Protein AF-A0A387HQ61-F1 (afdb_monomer_lite)

Organism: NCBI:txid1077946

Structure (mmCIF, N/CA/C/O backbone):
data_AF-A0A387HQ61-F1
#
_entry.id   AF-A0A387HQ61-F1
#
loop_
_atom_site.group_PDB
_atom_site.id
_atom_site.type_symbol
_atom_site.label_atom_id
_atom_site.label_alt_id
_atom_site.label_comp_id
_atom_site.label_asym_id
_atom_site.label_entity_id
_atom_site.label_seq_id
_atom_site.pdbx_PDB_ins_code
_atom_site.Cartn_x
_atom_site.Cartn_y
_atom_site.Cartn_z
_atom_site.occupancy
_atom_site.B_iso_or_equiv
_atom_site.auth_seq_id
_atom_site.auth_comp_id
_atom_site.auth_asym_id
_atom_site.auth_atom_id
_atom_site.pdbx_PDB_model_num
ATOM 1 N N . MET A 1 1 ? 8.605 2.965 12.648 1.00 46.12 1 MET A N 1
ATOM 2 C CA . MET A 1 1 ? 8.225 2.383 11.341 1.00 46.12 1 MET A CA 1
ATOM 3 C C . MET A 1 1 ? 8.244 0.856 11.440 1.00 46.12 1 MET A C 1
ATOM 5 O O . MET A 1 1 ? 9.023 0.212 10.754 1.00 46.12 1 MET A O 1
ATOM 9 N N . THR A 1 2 ? 7.443 0.268 12.336 1.00 44.91 2 THR A N 1
ATOM 10 C CA . THR A 1 2 ? 7.586 -1.160 12.714 1.00 44.91 2 THR A CA 1
ATOM 11 C C . THR A 1 2 ? 6.270 -1.938 12.632 1.00 44.91 2 THR A C 1
ATOM 13 O O . THR A 1 2 ? 6.277 -3.160 12.716 1.00 44.91 2 THR A O 1
ATOM 16 N N . GLU A 1 3 ? 5.132 -1.269 12.440 1.00 58.31 3 GLU A N 1
ATOM 17 C CA . GLU A 1 3 ? 3.826 -1.937 12.497 1.00 58.31 3 GLU A CA 1
ATOM 18 C C . GLU A 1 3 ? 3.470 -2.632 11.181 1.00 58.31 3 GLU A C 1
ATOM 20 O O . GLU A 1 3 ? 3.136 -3.814 11.193 1.00 58.31 3 GLU A O 1
ATOM 25 N N . VAL A 1 4 ? 3.648 -1.972 10.034 1.00 55.50 4 VAL A N 1
ATOM 26 C CA . VAL A 1 4 ? 3.256 -2.544 8.734 1.00 55.50 4 VAL A CA 1
ATOM 27 C C . VAL A 1 4 ? 4.056 -3.799 8.385 1.00 55.50 4 VAL A C 1
ATOM 29 O O . VAL A 1 4 ? 3.461 -4.814 8.043 1.00 55.50 4 VAL A O 1
ATOM 32 N N . SER A 1 5 ? 5.381 -3.809 8.559 1.00 54.78 5 SER A N 1
ATOM 33 C CA . SER A 1 5 ? 6.192 -5.001 8.259 1.00 54.78 5 SER A CA 1
ATOM 34 C C . SER A 1 5 ? 5.861 -6.205 9.148 1.00 54.78 5 SER A C 1
ATOM 36 O O . SER A 1 5 ? 5.942 -7.336 8.675 1.00 54.78 5 SER A O 1
ATOM 38 N N . ASN A 1 6 ? 5.469 -5.988 10.410 1.00 57.47 6 ASN A N 1
ATOM 39 C CA . ASN A 1 6 ? 5.052 -7.073 11.305 1.00 57.47 6 ASN A CA 1
ATOM 40 C C . ASN A 1 6 ? 3.642 -7.586 10.980 1.00 57.47 6 ASN A C 1
ATOM 42 O O . ASN A 1 6 ? 3.410 -8.791 11.047 1.00 57.47 6 ASN A O 1
ATOM 46 N N . VAL A 1 7 ? 2.714 -6.700 10.600 1.00 60.69 7 VAL A N 1
ATOM 47 C CA . VAL A 1 7 ? 1.347 -7.075 10.194 1.00 60.69 7 VAL A CA 1
ATOM 48 C C . VAL A 1 7 ? 1.357 -7.812 8.850 1.00 60.69 7 VAL A C 1
ATOM 50 O O . VAL A 1 7 ? 0.695 -8.842 8.711 1.00 60.69 7 VAL A O 1
ATOM 53 N N . LEU A 1 8 ? 2.171 -7.349 7.895 1.00 62.03 8 LEU A N 1
ATOM 54 C CA . LEU A 1 8 ? 2.351 -7.987 6.588 1.0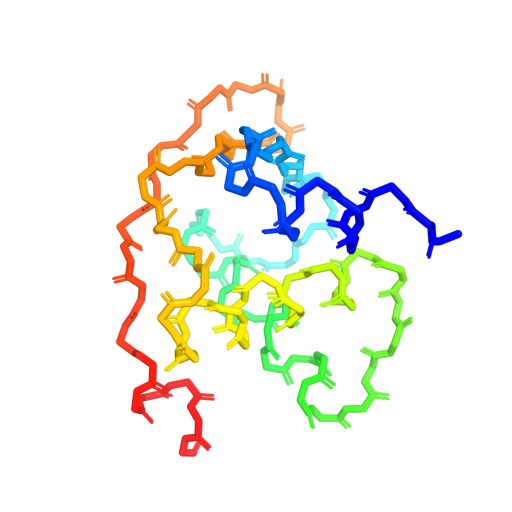0 62.03 8 LEU A CA 1
ATOM 55 C C . LEU A 1 8 ? 2.901 -9.412 6.716 1.00 62.03 8 LEU A C 1
ATOM 57 O O . LEU A 1 8 ? 2.455 -10.310 6.010 1.00 62.03 8 LEU A O 1
ATOM 61 N N . ARG A 1 9 ? 3.819 -9.649 7.662 1.00 58.62 9 ARG A N 1
ATOM 62 C CA . ARG A 1 9 ? 4.430 -10.969 7.885 1.00 58.62 9 ARG A CA 1
ATOM 63 C C . ARG A 1 9 ? 3.452 -12.044 8.364 1.00 58.62 9 ARG A C 1
ATOM 65 O O . ARG A 1 9 ? 3.781 -13.221 8.285 1.00 58.62 9 ARG A O 1
ATOM 72 N N . ASN A 1 10 ? 2.292 -11.646 8.883 1.00 62.06 10 ASN A N 1
ATOM 73 C CA . ASN A 1 10 ? 1.309 -12.550 9.479 1.00 62.06 10 ASN A CA 1
ATOM 74 C C . ASN A 1 10 ? 0.001 -12.619 8.671 1.00 62.06 10 ASN A C 1
ATOM 76 O O . ASN A 1 10 ? -1.024 -13.041 9.203 1.00 62.06 10 ASN A O 1
ATOM 80 N N . ASN A 1 11 ? 0.016 -12.141 7.417 1.00 63.50 11 ASN A N 1
ATOM 81 C CA . ASN A 1 11 ? -1.177 -11.963 6.579 1.00 63.50 11 ASN A CA 1
ATOM 82 C C . ASN A 1 11 ? -2.308 -11.203 7.311 1.00 63.50 11 ASN A C 1
ATOM 84 O O . ASN A 1 11 ? -3.495 -11.486 7.145 1.00 63.50 11 ASN A O 1
ATOM 88 N N . GLY A 1 12 ? -1.933 -10.274 8.197 1.00 69.94 12 GLY A N 1
ATOM 89 C CA . GLY A 1 12 ? -2.876 -9.493 8.987 1.00 69.94 12 GLY A CA 1
ATOM 90 C C . GLY A 1 12 ? -3.568 -8.432 8.136 1.00 69.94 12 GLY A C 1
ATOM 91 O O . GLY A 1 12 ? -3.033 -7.978 7.132 1.00 69.94 12 GLY A O 1
ATOM 92 N N . LYS A 1 13 ? -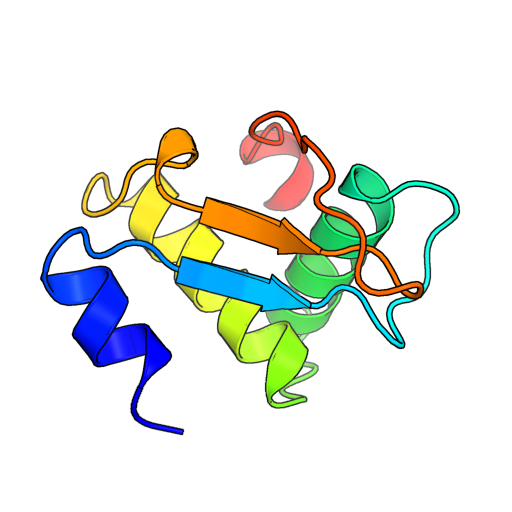4.764 -8.000 8.540 1.00 77.12 13 LYS A N 1
ATOM 93 C CA . LYS A 1 13 ? -5.470 -6.925 7.831 1.00 77.12 13 LYS A CA 1
ATOM 94 C C . LYS A 1 13 ? -4.696 -5.613 7.961 1.00 77.12 13 LYS A C 1
ATOM 96 O O . LYS A 1 13 ? -4.413 -5.183 9.078 1.00 77.12 13 LYS A O 1
ATOM 101 N N . VAL A 1 14 ? -4.387 -4.974 6.835 1.00 79.88 14 VAL A N 1
ATOM 102 C CA . VAL A 1 14 ? -3.682 -3.683 6.799 1.00 79.88 14 VAL A CA 1
ATOM 103 C C . VAL A 1 14 ? -4.682 -2.579 6.478 1.00 79.88 14 VAL A C 1
ATOM 105 O O . VAL A 1 14 ? -5.419 -2.672 5.501 1.00 79.88 14 VAL A O 1
ATOM 108 N N . ALA A 1 15 ? -4.702 -1.528 7.294 1.00 82.38 15 ALA A N 1
ATOM 109 C CA . ALA A 1 15 ? -5.490 -0.327 7.049 1.00 82.38 15 ALA A CA 1
ATOM 110 C C . ALA A 1 15 ? -4.591 0.768 6.463 1.00 82.38 15 ALA A C 1
ATOM 112 O O . ALA A 1 15 ? -3.611 1.166 7.090 1.00 82.38 15 ALA A O 1
ATOM 113 N N . VAL A 1 16 ? -4.936 1.268 5.279 1.00 81.69 16 VAL A N 1
ATOM 114 C CA . VAL A 1 16 ? -4.188 2.314 4.576 1.00 81.69 16 VAL A CA 1
ATOM 115 C C . VAL A 1 16 ? -5.050 3.556 4.440 1.00 81.69 16 VAL A C 1
ATOM 117 O O . VAL A 1 16 ? -6.106 3.507 3.818 1.00 81.69 16 VAL A O 1
ATOM 120 N N . SER A 1 17 ? -4.586 4.689 4.958 1.00 83.44 17 SER A N 1
ATOM 121 C CA . SER A 1 17 ? -5.229 5.980 4.709 1.00 83.44 17 SER A CA 1
ATOM 122 C C . SER A 1 17 ? -4.598 6.666 3.507 1.00 83.44 17 SER A C 1
ATOM 124 O O . SER A 1 17 ? -3.409 6.959 3.520 1.00 83.44 17 SER A O 1
ATOM 126 N N . LEU A 1 18 ? -5.408 6.979 2.498 1.00 80.31 18 LEU A N 1
ATOM 127 C CA . LEU A 1 18 ? -5.014 7.747 1.318 1.00 80.31 18 LEU A CA 1
ATOM 128 C C . LEU A 1 18 ? -5.083 9.267 1.542 1.00 80.31 18 LEU A C 1
ATOM 130 O O . LEU A 1 18 ? -5.074 10.071 0.606 1.00 80.31 18 LEU A O 1
ATOM 134 N N . LYS A 1 19 ? -5.170 9.704 2.796 1.00 79.50 19 LYS A N 1
ATOM 135 C CA . LYS A 1 19 ? -5.185 11.124 3.123 1.00 79.50 19 LYS A CA 1
ATOM 136 C C . LYS A 1 19 ? -3.824 11.757 2.814 1.00 79.50 19 LYS A C 1
ATOM 138 O O . LYS A 1 19 ? -2.824 11.398 3.421 1.00 79.50 19 LYS A O 1
ATOM 143 N N . GLY A 1 20 ? -3.819 12.752 1.926 1.00 74.06 20 GLY A N 1
ATOM 144 C CA . GLY A 1 20 ? -2.613 13.502 1.556 1.00 74.06 20 GLY A CA 1
ATOM 145 C C . GLY A 1 20 ? -1.859 12.946 0.346 1.00 74.06 20 GLY A C 1
ATOM 146 O O . GLY A 1 20 ? -0.784 13.452 0.042 1.00 74.06 20 GLY A O 1
ATOM 147 N N . PHE A 1 21 ? -2.410 11.947 -0.349 1.00 77.12 21 PHE A N 1
ATOM 148 C CA . PHE A 1 21 ? -1.863 11.477 -1.620 1.00 77.12 21 PHE A CA 1
ATOM 149 C C . PHE A 1 21 ? -2.390 12.286 -2.804 1.00 77.12 21 PHE A C 1
ATOM 151 O O . PHE A 1 21 ? -3.568 12.647 -2.857 1.00 77.12 21 PHE A O 1
ATOM 158 N N . ASP A 1 22 ? -1.502 12.530 -3.764 1.00 75.00 22 ASP A N 1
ATOM 159 C CA . ASP A 1 22 ? -1.843 13.087 -5.070 1.00 75.00 22 ASP A CA 1
ATOM 160 C C . ASP A 1 22 ? -2.542 12.026 -5.930 1.00 75.00 22 ASP A C 1
ATOM 162 O O . ASP A 1 22 ? -2.100 10.878 -5.958 1.00 75.00 22 ASP A O 1
ATOM 166 N N . GLY A 1 23 ? -3.611 12.409 -6.633 1.00 74.88 23 GLY A N 1
ATOM 167 C CA . GLY A 1 23 ? -4.350 11.558 -7.576 1.00 74.88 23 GLY A CA 1
ATOM 168 C C . GLY A 1 23 ? -5.862 11.797 -7.527 1.00 74.88 23 GLY A C 1
ATOM 169 O O . GLY A 1 23 ? -6.419 12.092 -6.463 1.00 74.88 23 GLY A O 1
ATOM 170 N N . GLU A 1 24 ? -6.535 11.670 -8.671 1.00 79.38 24 GLU A N 1
ATOM 171 C CA . GLU A 1 24 ? -7.989 11.871 -8.786 1.00 79.38 24 GLU A CA 1
ATOM 172 C C . GLU A 1 24 ? -8.786 10.689 -8.225 1.00 79.38 24 GLU A C 1
ATOM 174 O O . GLU A 1 24 ? -9.853 10.871 -7.634 1.00 79.38 24 GLU A O 1
ATOM 179 N N . THR A 1 25 ? -8.247 9.475 -8.352 1.00 83.88 25 THR A N 1
ATOM 180 C CA . THR A 1 25 ? -8.873 8.243 -7.858 1.00 83.88 25 THR A CA 1
ATOM 181 C C . THR A 1 25 ? -8.021 7.570 -6.788 1.00 83.88 25 THR A C 1
ATOM 183 O O . THR A 1 25 ? -6.805 7.739 -6.741 1.00 83.88 25 THR A O 1
ATOM 186 N N . ALA A 1 26 ? -8.649 6.761 -5.931 1.00 83.44 26 ALA A N 1
ATOM 187 C CA . ALA A 1 26 ? -7.941 6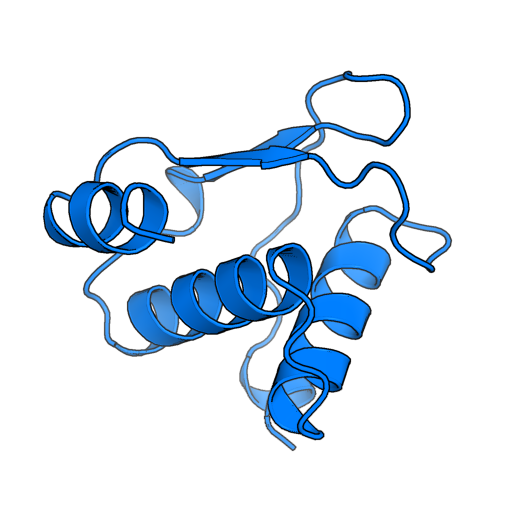.004 -4.897 1.00 83.44 26 ALA A CA 1
ATOM 188 C C . ALA A 1 26 ? -6.871 5.061 -5.489 1.00 83.44 26 ALA A C 1
ATOM 190 O O . ALA A 1 26 ? -5.765 4.960 -4.961 1.00 83.44 26 ALA A O 1
ATOM 191 N N . ALA A 1 27 ? -7.180 4.422 -6.621 1.00 83.19 27 ALA A N 1
ATOM 192 C CA . ALA A 1 27 ? -6.238 3.572 -7.347 1.00 83.19 27 ALA A CA 1
ATOM 193 C C . ALA A 1 27 ? -5.036 4.364 -7.879 1.00 83.19 27 ALA A C 1
ATOM 195 O O . ALA A 1 27 ? -3.895 3.924 -7.750 1.00 83.19 27 ALA A O 1
ATOM 196 N N . GLU A 1 28 ? -5.281 5.552 -8.431 1.00 84.38 28 GLU A N 1
ATOM 197 C CA . GLU A 1 28 ? -4.220 6.431 -8.917 1.00 84.38 28 GLU A CA 1
ATOM 198 C C . GLU A 1 28 ? -3.351 6.964 -7.774 1.00 84.38 28 GLU A C 1
ATOM 200 O O . GLU A 1 28 ? -2.129 6.968 -7.892 1.00 84.38 28 GLU A O 1
ATOM 205 N N . GLN A 1 29 ? -3.958 7.310 -6.636 1.00 85.62 29 GLN A N 1
ATOM 206 C CA . GLN A 1 29 ? -3.241 7.706 -5.421 1.00 85.62 29 GLN A CA 1
ATOM 207 C C . GLN A 1 29 ? -2.277 6.612 -4.957 1.00 85.62 29 GLN A C 1
ATOM 209 O O . GLN A 1 29 ? -1.107 6.891 -4.687 1.00 85.62 29 GLN A O 1
ATOM 214 N N . TYR A 1 30 ? -2.738 5.358 -4.923 1.00 84.38 30 TYR A N 1
ATOM 215 C CA . TYR A 1 30 ? -1.880 4.218 -4.610 1.00 84.38 30 TYR A CA 1
ATOM 216 C C . TYR A 1 30 ? -0.764 4.036 -5.650 1.00 84.38 30 TYR A C 1
ATOM 218 O O . TYR A 1 30 ? 0.406 3.902 -5.289 1.00 84.38 30 TYR A O 1
ATOM 226 N N . ALA A 1 31 ? -1.099 4.065 -6.942 1.00 85.38 31 ALA A N 1
ATOM 227 C CA . ALA A 1 31 ? -0.135 3.893 -8.025 1.00 85.38 31 ALA A CA 1
ATOM 228 C C . ALA A 1 31 ? 0.964 4.968 -8.001 1.00 85.38 31 ALA A C 1
ATOM 230 O O . ALA A 1 31 ? 2.147 4.650 -8.132 1.00 85.38 31 ALA A O 1
ATOM 231 N N . LEU A 1 32 ? 0.593 6.234 -7.793 1.00 85.44 32 LEU A N 1
ATOM 232 C CA . LEU A 1 32 ? 1.526 7.352 -7.677 1.00 85.44 32 LEU A CA 1
ATOM 233 C C . LEU A 1 32 ? 2.401 7.220 -6.430 1.00 85.44 32 LEU A C 1
ATOM 235 O O . LEU A 1 32 ? 3.608 7.431 -6.518 1.00 85.44 32 LEU A O 1
ATOM 239 N N . ALA A 1 33 ? 1.830 6.823 -5.291 1.00 83.75 33 ALA A N 1
ATOM 240 C CA . ALA A 1 33 ? 2.583 6.555 -4.069 1.00 83.75 33 ALA A CA 1
ATOM 241 C C . ALA A 1 33 ? 3.632 5.453 -4.256 1.00 83.75 33 ALA A C 1
ATOM 243 O O . ALA A 1 33 ? 4.791 5.626 -3.879 1.00 83.75 33 ALA A O 1
ATOM 244 N N . TYR A 1 34 ? 3.226 4.341 -4.870 1.00 84.31 34 TYR A N 1
ATOM 245 C CA . TYR A 1 34 ? 4.096 3.210 -5.170 1.00 84.31 34 TYR A CA 1
ATOM 246 C C . TYR A 1 34 ? 5.227 3.612 -6.126 1.00 84.31 34 TYR A C 1
ATOM 248 O O . TYR A 1 34 ? 6.390 3.285 -5.888 1.00 84.31 34 TYR A O 1
ATOM 256 N N . LYS A 1 35 ? 4.911 4.385 -7.173 1.00 84.31 35 LYS A N 1
ATOM 257 C CA . LYS A 1 35 ? 5.914 4.920 -8.105 1.00 84.31 35 LYS A CA 1
ATOM 258 C C . LYS A 1 35 ? 6.882 5.880 -7.419 1.00 84.31 35 LYS A C 1
ATOM 260 O O . LYS A 1 35 ? 8.085 5.738 -7.609 1.00 84.31 35 LYS A O 1
ATOM 265 N N . LYS A 1 36 ? 6.391 6.803 -6.584 1.00 82.94 36 LYS A N 1
ATOM 266 C CA . LYS A 1 36 ? 7.234 7.725 -5.803 1.00 82.94 36 LYS A CA 1
ATOM 267 C C . LYS A 1 36 ? 8.202 6.961 -4.897 1.00 82.94 36 LYS A C 1
ATOM 269 O O . LYS A 1 36 ? 9.396 7.249 -4.923 1.00 82.94 36 LYS A O 1
ATOM 274 N N . TRP A 1 37 ? 7.721 5.929 -4.200 1.00 84.31 37 TRP A N 1
ATOM 275 C CA . TRP A 1 37 ? 8.583 5.037 -3.422 1.00 84.31 37 TRP A CA 1
ATOM 276 C C . TRP A 1 37 ? 9.677 4.393 -4.274 1.00 84.31 37 TRP A C 1
ATOM 278 O O . TRP A 1 37 ? 10.854 4.424 -3.915 1.00 84.31 37 TRP A O 1
ATOM 288 N N . ARG A 1 38 ? 9.307 3.865 -5.444 1.00 77.06 38 ARG A N 1
ATOM 289 C CA . ARG A 1 38 ? 10.245 3.226 -6.375 1.00 77.06 38 ARG A CA 1
ATOM 290 C C . ARG A 1 38 ? 11.273 4.207 -6.952 1.00 77.06 38 ARG A C 1
ATOM 292 O O . ARG A 1 38 ? 12.412 3.821 -7.188 1.00 77.06 38 ARG A O 1
ATOM 299 N N . SER A 1 39 ? 10.892 5.469 -7.142 1.00 79.75 39 SER A N 1
ATOM 300 C CA . SER A 1 39 ? 11.787 6.558 -7.553 1.00 79.75 39 SER A CA 1
ATOM 301 C C . SER A 1 39 ? 12.679 7.085 -6.424 1.00 79.75 39 SER A C 1
ATOM 303 O O . SER A 1 39 ? 13.517 7.947 -6.677 1.00 79.75 39 SER A O 1
ATOM 305 N N . GLY A 1 40 ? 12.542 6.564 -5.202 1.00 73.25 40 GLY A N 1
ATOM 306 C CA . GLY A 1 40 ? 13.380 6.931 -4.066 1.00 73.25 40 GLY A CA 1
ATOM 307 C C . GLY A 1 40 ? 12.820 8.059 -3.201 1.00 73.25 40 GLY A C 1
ATOM 308 O O . GLY A 1 40 ? 13.598 8.691 -2.490 1.00 73.25 40 GLY A O 1
ATOM 309 N N . ASP A 1 41 ? 11.510 8.314 -3.232 1.00 70.88 41 ASP A N 1
ATOM 310 C CA . ASP A 1 41 ? 10.828 9.134 -2.226 1.00 70.88 41 ASP A CA 1
ATOM 311 C C . ASP A 1 41 ? 10.405 8.222 -1.061 1.00 70.88 41 ASP A C 1
ATOM 313 O O . ASP A 1 41 ? 9.581 7.318 -1.205 1.00 70.88 41 ASP A O 1
ATOM 317 N N . TRP A 1 42 ? 11.046 8.392 0.096 1.00 63.91 42 TRP A N 1
ATOM 318 C CA . TRP A 1 42 ? 10.895 7.496 1.253 1.00 63.91 42 TRP A CA 1
ATOM 319 C C . TRP A 1 42 ? 10.018 8.111 2.338 1.00 63.91 42 TRP A C 1
ATOM 321 O O . TRP A 1 42 ? 10.214 7.823 3.523 1.00 63.91 42 TRP A O 1
ATOM 331 N N . ALA A 1 43 ? 9.065 8.977 1.976 1.00 72.94 43 ALA A N 1
ATOM 332 C CA . ALA A 1 43 ? 8.098 9.433 2.963 1.00 72.94 43 ALA A CA 1
ATOM 333 C C . ALA A 1 43 ? 7.426 8.197 3.582 1.00 72.94 43 ALA A C 1
ATOM 335 O O . ALA A 1 43 ? 7.132 7.228 2.875 1.00 72.94 43 ALA A O 1
ATOM 336 N N . ALA A 1 44 ? 7.207 8.216 4.902 1.00 64.75 44 ALA A N 1
ATOM 337 C CA . ALA A 1 44 ? 6.766 7.038 5.657 1.00 64.75 44 ALA A CA 1
ATOM 338 C C . ALA A 1 44 ? 5.576 6.322 4.990 1.00 64.75 44 ALA A C 1
ATOM 340 O O . ALA A 1 44 ? 5.572 5.102 4.871 1.00 64.75 44 ALA A O 1
ATOM 341 N N . THR A 1 45 ? 4.634 7.094 4.446 1.00 70.50 45 THR A N 1
ATOM 342 C CA . THR A 1 45 ? 3.422 6.581 3.802 1.00 70.50 45 THR A CA 1
ATOM 343 C C . THR A 1 45 ? 3.670 5.953 2.425 1.00 70.50 45 THR A C 1
ATOM 345 O O . THR A 1 45 ? 3.009 4.985 2.062 1.00 70.50 45 THR A O 1
ATOM 348 N N . GLN A 1 46 ? 4.631 6.456 1.647 1.00 76.06 46 GLN A N 1
ATOM 349 C CA . GLN A 1 46 ? 5.017 5.859 0.358 1.00 76.06 46 GLN A CA 1
ATOM 350 C C . GLN A 1 46 ? 5.773 4.552 0.578 1.00 76.06 46 GLN A C 1
ATOM 352 O O . GLN A 1 46 ? 5.538 3.568 -0.121 1.00 76.06 46 GLN A O 1
ATOM 357 N N . TRP A 1 47 ? 6.633 4.530 1.599 1.00 79.56 47 TRP A N 1
ATOM 358 C CA . TRP A 1 47 ? 7.343 3.330 2.016 1.00 79.56 47 TRP A CA 1
ATOM 359 C C . TRP A 1 47 ? 6.386 2.199 2.390 1.00 79.56 47 TRP A C 1
ATOM 361 O O . TRP A 1 47 ? 6.572 1.069 1.942 1.00 79.56 47 TRP A O 1
ATOM 371 N N . GLU A 1 48 ? 5.315 2.504 3.125 1.00 80.00 48 GLU A N 1
ATOM 372 C CA . GLU A 1 48 ? 4.264 1.531 3.438 1.00 80.00 48 GLU A CA 1
ATOM 373 C C . GLU A 1 48 ? 3.594 0.975 2.169 1.00 80.00 48 GLU A C 1
ATOM 375 O O . GLU A 1 48 ? 3.443 -0.241 2.052 1.00 80.00 48 GLU A O 1
ATOM 380 N N . MET A 1 49 ? 3.271 1.821 1.179 1.00 80.94 49 MET A N 1
ATOM 381 C CA . MET A 1 49 ? 2.675 1.363 -0.090 1.00 80.94 49 MET A CA 1
ATOM 382 C C . MET A 1 49 ? 3.620 0.453 -0.878 1.00 80.94 49 MET A C 1
ATOM 384 O O . MET A 1 49 ? 3.199 -0.586 -1.390 1.00 80.94 49 MET A O 1
ATOM 388 N N . GLY A 1 50 ? 4.897 0.828 -0.948 1.00 82.44 50 GLY A N 1
ATOM 389 C CA . GLY A 1 50 ? 5.942 0.049 -1.601 1.00 82.44 50 GLY A CA 1
ATOM 390 C C . GLY A 1 50 ? 6.128 -1.330 -0.980 1.00 82.44 50 GLY A C 1
ATOM 391 O O . GLY A 1 50 ? 6.171 -2.332 -1.692 1.00 82.44 50 GLY A O 1
ATOM 392 N N . GLN A 1 51 ? 6.171 -1.397 0.354 1.00 83.50 51 GLN A N 1
ATOM 393 C CA . GLN A 1 51 ? 6.268 -2.661 1.084 1.00 83.50 51 GLN A CA 1
ATOM 394 C C . GLN A 1 51 ? 5.041 -3.549 0.865 1.00 83.50 51 GLN A C 1
ATOM 396 O O . GLN A 1 51 ? 5.208 -4.742 0.627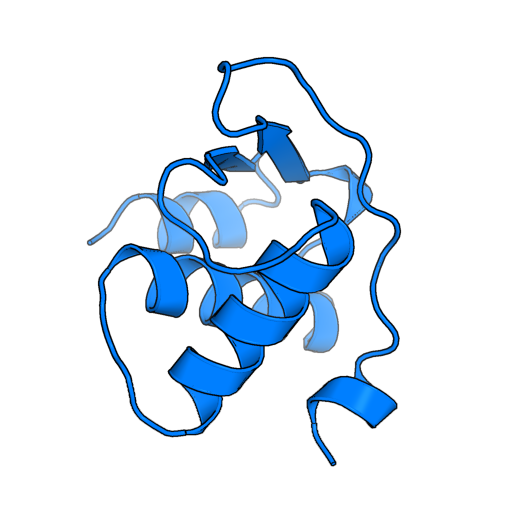 1.00 83.50 51 GLN A O 1
ATOM 401 N N . ILE A 1 52 ? 3.829 -2.986 0.897 1.00 84.12 52 ILE A N 1
ATOM 402 C CA . ILE A 1 52 ? 2.598 -3.730 0.596 1.00 84.12 52 ILE A CA 1
ATOM 403 C C . ILE A 1 52 ? 2.688 -4.354 -0.799 1.00 84.12 52 ILE A C 1
ATOM 405 O O . ILE A 1 52 ? 2.508 -5.563 -0.943 1.00 84.12 52 ILE A O 1
ATOM 409 N N . GLY A 1 53 ? 3.023 -3.552 -1.815 1.00 84.44 53 GLY A N 1
ATOM 410 C CA . GLY A 1 53 ? 3.109 -4.051 -3.184 1.00 84.44 53 GLY A CA 1
ATOM 411 C C . GLY A 1 53 ? 4.193 -5.108 -3.365 1.00 84.44 53 GLY A C 1
ATOM 412 O O . GLY A 1 53 ? 3.961 -6.123 -4.015 1.00 84.44 53 GLY A O 1
ATOM 413 N N . LEU A 1 54 ? 5.344 -4.937 -2.713 1.00 85.31 54 LEU A N 1
ATOM 414 C CA . LEU A 1 54 ? 6.419 -5.926 -2.725 1.00 85.31 54 LEU A CA 1
ATOM 415 C C . LEU A 1 54 ? 5.990 -7.257 -2.087 1.00 85.31 54 LEU A C 1
ATOM 417 O O . LEU A 1 54 ? 6.258 -8.314 -2.648 1.00 85.31 54 LEU A O 1
ATOM 421 N N . GLN A 1 55 ? 5.316 -7.230 -0.933 1.00 85.50 55 GLN A N 1
ATOM 422 C CA . GLN A 1 55 ? 4.871 -8.458 -0.261 1.00 85.50 55 GLN A CA 1
ATOM 423 C C . GLN A 1 55 ? 3.809 -9.215 -1.066 1.00 85.50 55 GLN A C 1
ATOM 425 O O . GLN A 1 55 ? 3.813 -10.446 -1.064 1.00 85.50 55 GLN A O 1
ATOM 430 N N . ILE A 1 56 ? 2.941 -8.495 -1.781 1.00 86.94 56 ILE A N 1
ATOM 431 C CA . ILE A 1 56 ? 1.946 -9.091 -2.681 1.00 86.94 56 ILE A CA 1
ATOM 432 C C . ILE A 1 56 ? 2.624 -9.728 -3.890 1.00 86.94 56 ILE A C 1
ATOM 434 O O . ILE A 1 56 ? 2.364 -10.888 -4.194 1.00 86.94 56 ILE A O 1
ATOM 438 N N . GLN A 1 57 ? 3.571 -9.026 -4.516 1.00 84.62 57 GLN A N 1
ATOM 439 C CA . GLN A 1 57 ? 4.379 -9.574 -5.611 1.00 84.62 57 GLN A CA 1
ATOM 440 C C . GLN A 1 57 ? 5.195 -10.806 -5.183 1.00 84.62 57 GLN A C 1
ATOM 442 O O . GLN A 1 57 ? 5.414 -11.711 -5.983 1.00 84.62 57 GLN A O 1
ATOM 447 N N . MET A 1 58 ? 5.631 -10.864 -3.921 1.00 84.56 58 MET A N 1
ATOM 448 C CA . MET A 1 58 ? 6.322 -12.021 -3.344 1.00 84.56 58 MET A CA 1
ATOM 449 C C . MET A 1 58 ? 5.382 -13.172 -2.944 1.00 84.56 58 MET A C 1
ATOM 451 O O . MET A 1 58 ? 5.871 -14.231 -2.560 1.00 84.56 58 MET A O 1
ATOM 455 N N . GLY A 1 59 ? 4.059 -12.987 -3.006 1.00 82.50 59 GLY A N 1
ATOM 456 C CA . GLY A 1 59 ? 3.073 -13.989 -2.586 1.00 82.50 59 GLY A CA 1
ATOM 457 C C . GLY A 1 59 ? 2.965 -14.178 -1.068 1.00 82.50 59 GLY A C 1
ATOM 458 O O . GLY A 1 59 ? 2.354 -15.139 -0.610 1.00 82.50 59 GLY A O 1
ATOM 459 N N . ASN A 1 60 ? 3.541 -13.270 -0.276 1.00 82.81 60 ASN A N 1
ATOM 460 C CA . ASN A 1 60 ? 3.481 -13.311 1.189 1.00 82.81 60 ASN A CA 1
ATOM 461 C C . ASN A 1 60 ? 2.215 -12.646 1.745 1.00 82.81 60 ASN A C 1
ATOM 463 O O . ASN A 1 60 ? 1.918 -12.774 2.933 1.00 82.81 60 ASN A O 1
ATOM 467 N N . PHE A 1 61 ? 1.501 -11.893 0.909 1.00 84.44 61 PHE A N 1
ATOM 468 C CA . PHE A 1 61 ? 0.351 -11.097 1.304 1.00 84.44 61 PHE A CA 1
ATOM 469 C C . PHE A 1 61 ? -0.697 -11.079 0.193 1.00 84.44 61 PHE A C 1
ATOM 471 O O . PHE A 1 61 ? -0.358 -11.165 -0.984 1.00 84.44 61 PHE A O 1
ATOM 478 N N . GLU A 1 62 ? -1.970 -10.944 0.559 1.00 86.19 62 GLU A N 1
ATOM 479 C CA . GLU A 1 62 ? -3.066 -10.876 -0.410 1.00 86.19 62 GLU A CA 1
ATOM 480 C C . GLU A 1 62 ? -3.669 -9.472 -0.453 1.00 86.19 62 GLU A C 1
ATOM 482 O O . GLU A 1 62 ? -4.006 -8.902 0.587 1.00 86.19 62 GLU A O 1
ATOM 487 N N . TRP A 1 63 ? -3.892 -8.934 -1.656 1.00 85.44 63 TRP A N 1
ATOM 488 C CA . TRP A 1 63 ? -4.461 -7.594 -1.846 1.00 85.44 63 TRP A CA 1
ATOM 489 C C . TRP A 1 63 ? -5.815 -7.405 -1.148 1.00 85.44 63 TRP A C 1
ATOM 491 O O . TRP A 1 63 ? -6.081 -6.364 -0.551 1.00 85.44 63 TRP A O 1
ATOM 501 N N . ARG A 1 64 ? -6.643 -8.457 -1.120 1.00 86.56 64 ARG A N 1
ATOM 502 C CA . ARG A 1 64 ? -7.944 -8.475 -0.426 1.00 86.56 64 ARG A CA 1
ATOM 503 C C . ARG A 1 64 ? -7.866 -8.224 1.086 1.00 86.56 64 ARG A C 1
ATOM 505 O O . ARG A 1 64 ? -8.882 -7.908 1.696 1.00 86.56 64 ARG A O 1
ATOM 512 N N . ASN A 1 65 ? -6.691 -8.387 1.699 1.00 86.12 65 ASN A N 1
ATOM 513 C CA . ASN A 1 65 ? -6.484 -8.136 3.127 1.00 86.12 65 ASN A CA 1
ATOM 514 C C . ASN A 1 65 ? -6.159 -6.663 3.426 1.00 86.12 65 ASN A C 1
ATOM 516 O O . ASN A 1 65 ? -6.002 -6.295 4.593 1.00 86.12 65 ASN A O 1
ATOM 520 N N . ILE A 1 66 ? -6.093 -5.809 2.400 1.00 86.12 66 ILE A N 1
ATOM 521 C CA . ILE A 1 66 ? -5.896 -4.369 2.548 1.00 86.12 66 ILE A CA 1
ATOM 522 C C . ILE A 1 66 ? -7.250 -3.667 2.571 1.00 86.12 66 ILE A C 1
ATOM 524 O O . ILE A 1 66 ? -8.088 -3.846 1.691 1.00 86.12 66 ILE A O 1
ATOM 528 N N . THR A 1 67 ? -7.455 -2.822 3.574 1.00 87.81 67 THR A N 1
ATOM 529 C CA . THR A 1 67 ? -8.571 -1.879 3.627 1.00 87.81 67 THR A CA 1
ATOM 530 C C . THR A 1 67 ? -8.041 -0.481 3.368 1.00 87.81 67 THR A C 1
ATOM 532 O O . THR A 1 67 ? -7.270 0.054 4.166 1.00 87.81 67 THR A O 1
ATOM 535 N N . PHE A 1 68 ? -8.463 0.121 2.262 1.00 86.12 68 PHE A N 1
ATOM 536 C CA . PHE A 1 68 ? -8.099 1.490 1.932 1.00 86.12 68 PHE A CA 1
ATOM 537 C C . PHE A 1 68 ? -9.155 2.461 2.443 1.00 86.12 68 PHE A C 1
ATOM 539 O O . PHE A 1 68 ? -10.353 2.201 2.372 1.00 86.12 68 PHE A O 1
ATOM 546 N N . TYR A 1 69 ? -8.702 3.603 2.934 1.00 86.06 69 TYR A N 1
ATOM 547 C CA . TYR A 1 69 ? -9.531 4.703 3.392 1.00 86.06 69 TYR A CA 1
ATOM 548 C C . TYR A 1 69 ? -9.239 5.925 2.531 1.00 86.06 69 TYR A C 1
ATOM 550 O O . TYR A 1 69 ? -8.084 6.286 2.329 1.00 86.06 69 TYR A O 1
ATOM 558 N N . SER A 1 70 ? -10.274 6.585 2.022 1.00 84.12 70 SER A N 1
ATOM 559 C CA . SER A 1 70 ? -10.139 7.831 1.273 1.00 84.12 70 SER A CA 1
ATOM 560 C C . SER A 1 70 ? -9.625 8.968 2.159 1.00 84.12 70 SER A C 1
ATOM 562 O O . SER A 1 70 ? -9.596 8.876 3.387 1.00 84.12 70 SER A O 1
ATOM 564 N N . LYS A 1 71 ? -9.315 10.110 1.539 1.00 79.31 71 LYS A N 1
ATOM 565 C CA . LYS A 1 71 ? -9.001 11.366 2.244 1.00 79.31 71 LYS A CA 1
ATOM 566 C C . LYS A 1 71 ? -10.059 11.803 3.271 1.00 79.31 71 LYS A C 1
ATOM 568 O O . LYS A 1 71 ? -9.727 12.502 4.225 1.00 79.31 71 LYS A O 1
ATOM 573 N N . GLU A 1 72 ? -11.312 11.387 3.080 1.00 81.06 72 GLU A N 1
ATOM 574 C CA . GLU A 1 72 ? -12.441 11.649 3.983 1.00 81.06 72 GLU A CA 1
ATOM 575 C C . GLU A 1 72 ? -12.577 10.592 5.096 1.00 81.06 72 GLU A C 1
ATOM 577 O O . GLU A 1 72 ? -13.479 10.689 5.922 1.00 81.06 72 GLU A O 1
ATOM 582 N N . GLY A 1 73 ? -11.714 9.570 5.122 1.00 80.69 73 GLY A N 1
ATOM 583 C CA . GLY A 1 73 ? -11.785 8.459 6.073 1.00 80.69 73 GLY A CA 1
ATOM 584 C C . GLY A 1 73 ? -12.840 7.402 5.729 1.00 80.69 73 GLY A C 1
ATOM 585 O O . GLY A 1 73 ? -13.189 6.593 6.585 1.00 80.69 73 GLY A O 1
ATOM 586 N N . LYS A 1 74 ? -13.366 7.389 4.497 1.00 85.94 74 LYS A N 1
ATOM 587 C CA . LYS A 1 74 ? -14.336 6.379 4.037 1.00 85.94 74 LYS A CA 1
ATOM 588 C C . LYS A 1 74 ? -13.611 5.184 3.442 1.00 85.94 74 LYS A C 1
ATOM 590 O O . LYS A 1 74 ? -12.655 5.385 2.703 1.00 85.94 74 LYS A O 1
ATOM 595 N N . VAL A 1 75 ? -14.085 3.970 3.710 1.00 87.62 75 VAL A N 1
ATOM 596 C CA . VAL A 1 75 ? -13.536 2.770 3.065 1.00 87.62 75 VAL A CA 1
ATOM 597 C C . VAL A 1 75 ? -13.737 2.883 1.555 1.00 87.62 75 VAL A C 1
ATOM 599 O O . VAL A 1 75 ? -14.843 3.166 1.095 1.00 87.62 75 VAL A O 1
ATOM 602 N N . VAL A 1 76 ? -12.659 2.693 0.804 1.00 88.00 76 VAL A N 1
ATOM 603 C CA . VAL A 1 76 ? -12.660 2.659 -0.656 1.00 88.00 76 VAL A CA 1
ATOM 604 C C . VAL A 1 76 ? -12.121 1.324 -1.123 1.00 88.00 76 VAL A C 1
ATOM 606 O O . VAL A 1 76 ? -11.135 0.813 -0.595 1.00 88.00 76 VAL A O 1
ATOM 609 N N . GLU A 1 77 ? -12.786 0.758 -2.119 1.00 85.00 77 GLU A N 1
ATOM 610 C CA . GLU A 1 77 ? -12.294 -0.436 -2.779 1.00 85.00 77 GLU A CA 1
ATOM 611 C C . GLU A 1 77 ? -11.318 -0.012 -3.873 1.00 85.00 77 GLU A C 1
ATOM 613 O O . GLU A 1 77 ? -11.638 0.812 -4.732 1.00 85.00 77 GLU A O 1
ATOM 618 N N . ILE A 1 78 ? -10.105 -0.547 -3.804 1.00 85.12 78 ILE A N 1
ATOM 619 C CA . ILE A 1 78 ? -9.092 -0.368 -4.836 1.00 85.12 78 ILE A CA 1
ATOM 620 C C . ILE A 1 78 ? -8.838 -1.754 -5.408 1.00 85.12 78 ILE A C 1
ATOM 622 O O . ILE A 1 78 ? -8.486 -2.643 -4.633 1.00 85.12 78 ILE A O 1
ATOM 626 N N . PRO A 1 79 ? -9.029 -1.979 -6.715 1.00 86.38 79 PRO A N 1
ATOM 627 C CA . PRO A 1 79 ? -8.649 -3.242 -7.328 1.00 86.38 79 PRO A CA 1
ATOM 628 C C . PRO A 1 79 ? -7.127 -3.395 -7.315 1.00 86.38 79 PRO A C 1
ATOM 630 O O . PRO A 1 79 ? -6.401 -2.400 -7.355 1.00 86.38 79 PRO A O 1
ATOM 633 N N . GLU A 1 80 ? -6.646 -4.639 -7.275 1.00 86.06 80 GLU A N 1
ATOM 634 C CA . GLU A 1 80 ? -5.210 -4.901 -7.367 1.00 86.06 80 GLU A CA 1
ATOM 635 C C . GLU A 1 80 ? -4.665 -4.288 -8.669 1.00 86.06 80 GLU A C 1
ATOM 637 O O . GLU A 1 80 ? -5.196 -4.573 -9.750 1.00 86.06 80 GLU A O 1
ATOM 642 N N . PRO A 1 81 ? -3.658 -3.400 -8.593 1.00 83.94 81 PRO A N 1
ATOM 643 C CA . PRO A 1 81 ? -3.131 -2.751 -9.776 1.00 83.94 81 PRO A CA 1
ATOM 644 C C . PRO A 1 81 ? -2.314 -3.736 -10.608 1.00 83.94 81 PRO A C 1
ATOM 646 O O . PRO A 1 81 ? -1.723 -4.685 -10.096 1.00 83.94 81 PRO A O 1
ATOM 649 N N . ASN A 1 82 ? -2.206 -3.464 -11.908 1.00 86.44 82 ASN A N 1
ATOM 650 C CA . ASN A 1 82 ? -1.288 -4.214 -12.752 1.00 86.44 82 ASN A CA 1
ATOM 651 C C . ASN A 1 82 ? 0.161 -3.873 -12.368 1.00 86.44 82 ASN A C 1
ATOM 653 O O . ASN A 1 82 ? 0.694 -2.827 -12.745 1.00 86.44 82 ASN A O 1
ATOM 657 N N . TRP A 1 83 ? 0.786 -4.771 -11.608 1.00 83.50 83 TRP A N 1
ATOM 658 C CA . TRP A 1 83 ? 2.156 -4.637 -11.125 1.00 83.50 83 TRP A CA 1
ATOM 659 C C . TRP A 1 83 ? 3.178 -4.446 -12.240 1.00 83.50 83 TRP A C 1
ATOM 661 O O . TRP A 1 83 ? 4.122 -3.684 -12.057 1.00 83.50 83 TRP A O 1
ATOM 671 N N . ASP A 1 84 ? 2.981 -5.081 -13.394 1.00 81.62 84 ASP A N 1
ATOM 672 C CA . ASP A 1 84 ? 3.884 -4.974 -14.543 1.00 81.62 84 ASP A CA 1
ATOM 673 C C . ASP A 1 84 ? 3.931 -3.525 -15.062 1.00 81.62 84 ASP A C 1
ATOM 675 O O . ASP A 1 84 ? 4.999 -2.941 -15.226 1.00 81.62 84 ASP A O 1
ATOM 679 N N . MET A 1 85 ? 2.762 -2.879 -15.153 1.00 81.00 85 MET A N 1
ATOM 680 C CA . MET A 1 85 ? 2.630 -1.469 -15.551 1.00 81.00 85 MET A CA 1
ATOM 681 C C . MET A 1 85 ? 3.133 -0.473 -14.492 1.00 81.00 85 MET A C 1
ATOM 683 O O . MET A 1 85 ? 3.390 0.692 -14.805 1.00 81.00 85 MET A O 1
ATOM 687 N N . LEU A 1 86 ? 3.218 -0.891 -13.225 1.00 77.94 86 LEU A N 1
ATOM 688 C CA . LEU A 1 86 ? 3.768 -0.077 -12.136 1.00 77.94 86 LEU A CA 1
ATOM 689 C C . LEU A 1 86 ? 5.280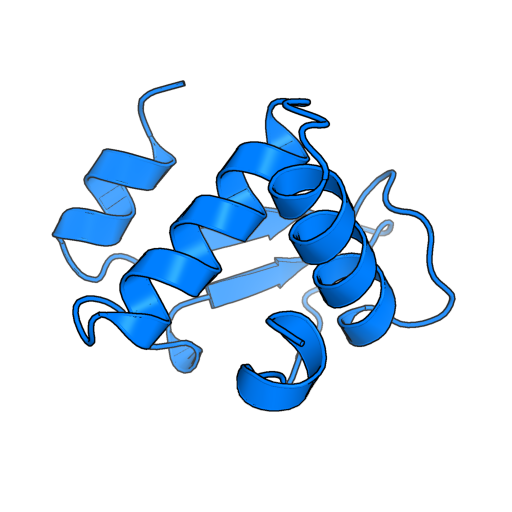 -0.255 -11.958 1.00 77.94 86 LEU A C 1
ATOM 691 O O . LEU A 1 86 ? 5.930 0.629 -11.399 1.00 77.94 86 LEU A O 1
ATOM 695 N N . ASN A 1 87 ? 5.814 -1.400 -12.382 1.00 75.12 87 ASN A N 1
ATOM 696 C CA . ASN A 1 87 ? 7.224 -1.757 -12.279 1.00 75.12 87 ASN A CA 1
ATOM 697 C C . ASN A 1 87 ? 8.056 -1.279 -13.475 1.00 75.12 87 ASN A C 1
ATOM 699 O O . ASN A 1 87 ? 9.272 -1.137 -13.304 1.00 75.12 87 ASN A O 1
ATOM 703 N N . GLY A 1 88 ? 7.414 -1.112 -14.638 1.00 60.53 88 GLY A N 1
ATOM 704 C CA . GLY A 1 88 ? 8.015 -0.664 -15.897 1.00 60.53 88 GLY A CA 1
ATOM 705 C C . GLY A 1 88 ? 8.269 0.833 -15.996 1.00 60.53 88 GLY A C 1
ATOM 706 O O . GLY A 1 88 ? 7.643 1.618 -15.243 1.00 60.53 88 GLY A O 1
#

Foldseek 3Di:
DPPLVVCLQVLAQAEAELAPF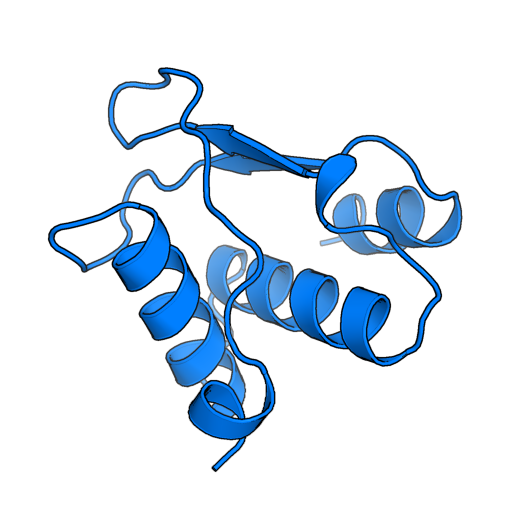DDPDPQRSLLVLLLCVVVPNPDPRSVSSVVQLVSVVVVSYDPVSYFYAYSVRHTDDHPDDDVVVSVD

Sequence (88 aa):
MTEVSNVLRNNGKVAVSLKGFDGETAAEQYALAYKKWRSGDWAATQWEMGQIGLQIQMGNFEWRNITFYSKEGKVVEIPEPNWDMLNG

Secondary structure (DSSP, 8-state):
--HHHHHHTTT--EEEE-TT---SSHHHHHHHHHHHHHTT---HHHHHHHHHHHHHHTTSS-GGGEEEE-TTS-EE--PPP-HHHHH-

pLDDT: mean 78.23, std 9.92, range [44.91, 88.0]

Radius of gyration: 11.91 Å; chains: 1; bounding box: 28×28×29 Å